Protein AF-A0A8J7V596-F1 (afdb_monomer_lite)

Radius of gyration: 21.68 Å; chains: 1; bounding box: 80×37×57 Å

Structure (mmCIF, N/CA/C/O backbone):
data_AF-A0A8J7V596-F1
#
_entry.id   AF-A0A8J7V596-F1
#
loop_
_atom_site.group_PDB
_atom_site.id
_atom_site.type_symbol
_atom_site.label_atom_id
_atom_site.label_alt_id
_atom_site.label_comp_id
_atom_site.label_asym_id
_atom_site.label_entity_id
_atom_site.label_seq_id
_atom_site.pdbx_PDB_ins_code
_atom_site.Cartn_x
_atom_site.Cartn_y
_atom_site.Cartn_z
_atom_site.occupancy
_atom_site.B_iso_or_equiv
_atom_site.auth_seq_id
_atom_site.auth_comp_id
_atom_site.auth_asym_id
_atom_site.auth_atom_id
_atom_site.pdbx_PDB_model_num
ATOM 1 N N . MET A 1 1 ? 29.803 -7.026 -12.430 1.00 36.81 1 MET A N 1
ATOM 2 C CA . MET A 1 1 ? 29.270 -6.009 -11.504 1.00 36.81 1 MET A CA 1
ATOM 3 C C . MET A 1 1 ? 27.986 -6.593 -10.962 1.00 36.81 1 MET A C 1
ATOM 5 O O . MET A 1 1 ? 27.068 -6.781 -11.743 1.00 36.81 1 MET A O 1
ATOM 9 N N . ALA A 1 2 ? 27.986 -7.051 -9.712 1.00 36.16 2 ALA A N 1
ATOM 10 C CA . ALA A 1 2 ? 26.775 -7.562 -9.085 1.00 36.16 2 ALA A CA 1
ATOM 11 C C . ALA A 1 2 ? 25.987 -6.345 -8.602 1.00 36.16 2 ALA A C 1
ATOM 13 O O . ALA A 1 2 ? 26.254 -5.835 -7.517 1.00 36.16 2 ALA A O 1
ATOM 14 N N . ASP A 1 3 ? 25.090 -5.830 -9.441 1.00 43.56 3 ASP A N 1
ATOM 15 C CA . ASP A 1 3 ? 23.967 -5.064 -8.918 1.00 43.56 3 ASP A CA 1
ATOM 16 C C . ASP A 1 3 ? 23.168 -6.062 -8.084 1.00 43.56 3 ASP A C 1
ATOM 18 O O . ASP A 1 3 ? 22.477 -6.933 -8.611 1.00 43.56 3 ASP A O 1
ATOM 22 N N . THR A 1 4 ? 23.351 -6.023 -6.768 1.00 46.94 4 THR A N 1
ATOM 23 C CA . THR A 1 4 ? 22.420 -6.644 -5.832 1.00 46.94 4 THR A CA 1
ATOM 24 C C . THR A 1 4 ? 21.102 -5.900 -5.983 1.00 46.94 4 THR A C 1
ATOM 26 O O . THR A 1 4 ? 20.830 -4.944 -5.258 1.00 46.94 4 THR A O 1
ATOM 29 N N . HIS A 1 5 ? 20.304 -6.309 -6.967 1.00 55.44 5 HIS A N 1
ATOM 30 C CA . HIS A 1 5 ? 18.887 -6.010 -7.020 1.00 55.44 5 HIS A CA 1
ATOM 31 C C . HIS A 1 5 ? 18.257 -6.725 -5.829 1.00 55.44 5 HIS A C 1
ATOM 33 O O . HIS A 1 5 ? 17.815 -7.858 -5.920 1.00 55.44 5 HIS A O 1
ATOM 39 N N . THR A 1 6 ? 18.332 -6.095 -4.659 1.00 80.38 6 THR A N 1
ATOM 40 C CA . THR A 1 6 ? 17.608 -6.562 -3.484 1.00 80.38 6 THR A CA 1
ATOM 41 C C . THR A 1 6 ? 16.129 -6.530 -3.844 1.00 80.38 6 THR A C 1
ATOM 43 O O . THR A 1 6 ? 15.660 -5.499 -4.342 1.00 80.38 6 THR A O 1
ATOM 46 N N . ASP A 1 7 ? 15.421 -7.621 -3.595 1.00 91.06 7 ASP A N 1
ATOM 47 C CA . ASP A 1 7 ? 13.976 -7.687 -3.780 1.00 91.06 7 ASP A CA 1
ATOM 48 C C . ASP A 1 7 ? 13.271 -6.645 -2.902 1.00 91.06 7 ASP A C 1
ATOM 50 O O . ASP A 1 7 ? 13.844 -6.085 -1.953 1.00 91.06 7 ASP A O 1
ATOM 54 N N . LEU A 1 8 ? 12.038 -6.308 -3.268 1.00 92.69 8 LEU A N 1
ATOM 55 C CA . LEU A 1 8 ? 11.187 -5.452 -2.457 1.00 92.69 8 LEU A CA 1
ATOM 56 C C . LEU A 1 8 ? 10.098 -6.304 -1.808 1.00 92.69 8 LEU A C 1
ATOM 58 O O . LEU A 1 8 ? 9.264 -6.875 -2.499 1.00 92.69 8 LEU A O 1
ATOM 62 N N . HIS A 1 9 ? 10.123 -6.353 -0.482 1.00 95.06 9 HIS A N 1
ATOM 63 C CA . HIS A 1 9 ? 9.136 -7.034 0.342 1.00 95.06 9 HIS A CA 1
ATOM 64 C C . HIS A 1 9 ? 8.151 -6.003 0.880 1.00 95.06 9 HIS A C 1
ATOM 66 O O . HIS A 1 9 ? 8.570 -4.968 1.404 1.00 95.06 9 HIS A O 1
ATOM 72 N N . LEU A 1 10 ? 6.862 -6.274 0.722 1.00 96.12 10 LEU A N 1
ATOM 73 C CA . LEU A 1 10 ? 5.772 -5.477 1.276 1.00 96.12 10 LEU A CA 1
ATOM 74 C C . LEU A 1 10 ? 4.743 -6.431 1.861 1.00 96.12 10 LEU A C 1
ATOM 76 O O . LEU A 1 10 ? 4.405 -7.407 1.197 1.00 96.12 10 LEU A O 1
ATOM 80 N N . ASP A 1 11 ? 4.181 -6.132 3.030 1.00 96.94 11 ASP A N 1
ATOM 81 C CA . ASP A 1 11 ? 2.982 -6.851 3.470 1.00 96.94 11 ASP A CA 1
ATOM 82 C C . ASP A 1 11 ? 1.888 -6.712 2.401 1.00 96.94 11 ASP A C 1
ATOM 84 O O . ASP A 1 11 ? 1.786 -5.677 1.727 1.00 96.94 11 ASP A O 1
ATOM 88 N N . VAL A 1 12 ? 1.027 -7.720 2.272 1.00 97.56 12 VAL A N 1
ATOM 89 C CA . VAL A 1 12 ? -0.078 -7.711 1.302 1.00 97.56 12 VAL A CA 1
ATOM 90 C C . VAL A 1 12 ? -0.920 -6.443 1.432 1.00 97.56 12 VAL A C 1
ATOM 92 O O . VAL A 1 12 ? -1.183 -5.786 0.424 1.00 97.56 12 VAL A O 1
ATOM 95 N N . TRP A 1 13 ? -1.281 -6.025 2.650 1.00 97.56 13 TRP A N 1
ATOM 96 C CA . TRP A 1 13 ? -2.061 -4.798 2.839 1.00 97.56 13 TRP A CA 1
ATOM 97 C C . TRP A 1 13 ? -1.321 -3.532 2.363 1.00 97.56 13 TRP A C 1
ATOM 99 O O . TRP A 1 13 ? -1.949 -2.623 1.813 1.00 97.56 13 TRP A O 1
ATOM 109 N N . GLN A 1 14 ? 0.008 -3.472 2.514 1.00 97.94 14 GLN A N 1
ATOM 110 C CA . GLN A 1 14 ? 0.828 -2.353 2.033 1.00 97.94 14 GLN A CA 1
ATOM 111 C C . GLN A 1 14 ? 0.884 -2.339 0.502 1.00 97.94 14 GLN A C 1
ATOM 113 O O . GLN A 1 14 ? 0.756 -1.277 -0.111 1.00 97.94 14 GLN A O 1
ATOM 118 N N . PHE A 1 15 ? 1.035 -3.514 -0.118 1.00 98.12 15 PHE A N 1
ATOM 119 C CA . PHE A 1 15 ? 1.019 -3.665 -1.572 1.00 98.12 15 PHE A CA 1
ATOM 120 C C . PHE A 1 15 ? -0.345 -3.292 -2.170 1.00 98.12 15 PHE A C 1
ATOM 122 O O . PHE A 1 15 ? -0.398 -2.546 -3.145 1.00 98.12 15 PHE A O 1
ATOM 129 N N . VAL A 1 16 ? -1.451 -3.697 -1.539 1.00 97.50 16 VAL A N 1
ATOM 130 C CA . VAL A 1 16 ? -2.812 -3.287 -1.932 1.00 97.50 16 VAL A CA 1
ATOM 131 C C . VAL A 1 16 ? -2.954 -1.762 -1.883 1.00 97.50 16 VAL A C 1
ATOM 133 O O . VAL A 1 16 ? -3.379 -1.144 -2.860 1.00 97.50 16 VAL A O 1
ATOM 136 N N . ARG A 1 17 ? -2.558 -1.120 -0.770 1.00 97.69 17 ARG A N 1
ATOM 137 C CA . ARG A 1 17 ? -2.588 0.351 -0.637 1.00 97.69 17 ARG A CA 1
ATOM 138 C C . ARG A 1 17 ? -1.769 1.040 -1.729 1.00 97.69 17 ARG A C 1
ATOM 140 O O . ARG A 1 17 ? -2.206 2.059 -2.263 1.00 97.69 17 ARG A O 1
ATOM 147 N N . LEU A 1 18 ? -0.601 0.491 -2.059 1.00 98.06 18 LEU A N 1
ATOM 148 C CA . LEU A 1 18 ? 0.260 0.984 -3.128 1.00 98.06 18 LEU A CA 1
ATOM 149 C C . LEU A 1 18 ? -0.419 0.880 -4.499 1.00 98.06 18 LEU A C 1
ATOM 151 O O . LEU A 1 18 ? -0.498 1.891 -5.194 1.00 98.06 18 LEU A O 1
ATOM 155 N N . MET A 1 19 ? -0.913 -0.301 -4.879 1.00 97.56 19 MET A N 1
ATOM 156 C CA . MET A 1 19 ? -1.495 -0.529 -6.206 1.00 97.56 19 MET A CA 1
ATOM 157 C C . MET A 1 19 ? -2.739 0.328 -6.430 1.00 97.56 19 MET A C 1
ATOM 159 O O . MET A 1 19 ? -2.808 1.035 -7.435 1.00 97.56 19 MET A O 1
ATOM 163 N N . VAL A 1 20 ? -3.642 0.399 -5.447 1.00 97.00 20 VAL A N 1
ATOM 164 C CA . VAL A 1 20 ? -4.815 1.289 -5.509 1.00 97.00 20 VAL A CA 1
ATOM 165 C C . VAL A 1 20 ? -4.382 2.752 -5.654 1.00 97.00 20 VAL A C 1
ATOM 167 O O . VAL A 1 20 ? -4.923 3.495 -6.473 1.00 97.00 20 VAL A O 1
ATOM 170 N N . GLN A 1 21 ? -3.361 3.194 -4.911 1.00 97.38 21 GLN A N 1
ATOM 171 C CA . GLN A 1 21 ? -2.876 4.567 -5.044 1.00 97.38 21 GLN A CA 1
ATOM 172 C C . GLN A 1 21 ? -2.263 4.844 -6.424 1.00 97.38 21 GLN A C 1
ATOM 174 O O . GLN A 1 21 ? -2.441 5.947 -6.957 1.00 97.38 21 GLN A O 1
ATOM 179 N N . MET A 1 22 ? -1.545 3.875 -6.992 1.00 96.12 22 MET A N 1
ATOM 180 C CA . MET A 1 22 ? -0.971 3.961 -8.332 1.00 96.12 22 MET A CA 1
ATOM 181 C C . MET A 1 22 ? -2.069 4.077 -9.387 1.00 96.12 22 MET A C 1
ATOM 183 O O . MET A 1 22 ? -1.988 4.981 -10.220 1.00 96.12 22 MET A O 1
ATOM 187 N N . GLU A 1 23 ? -3.113 3.247 -9.308 1.00 94.88 23 GLU A N 1
ATOM 188 C CA . GLU A 1 23 ? -4.296 3.336 -10.171 1.00 94.88 23 GLU A CA 1
ATOM 189 C C . GLU A 1 23 ? -4.901 4.738 -10.113 1.00 94.88 23 GLU A C 1
ATOM 191 O O . GLU A 1 23 ? -5.004 5.396 -11.145 1.00 94.88 23 GLU A O 1
ATOM 196 N N . GLU A 1 24 ? -5.186 5.267 -8.919 1.00 94.50 24 GLU A N 1
ATOM 197 C CA . GLU A 1 24 ? -5.746 6.614 -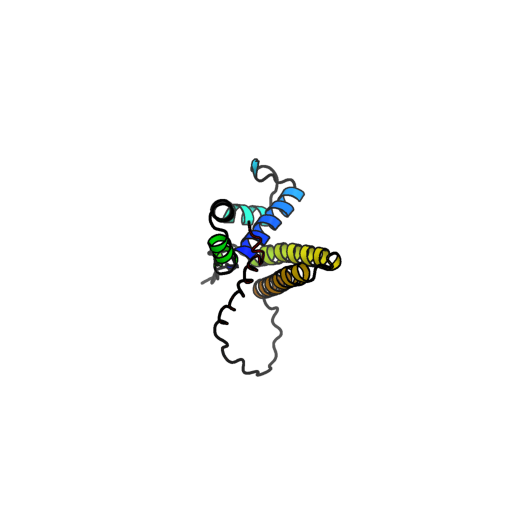8.784 1.00 94.50 24 GLU A CA 1
ATOM 198 C C . GLU A 1 24 ? -4.835 7.709 -9.369 1.00 94.50 24 GLU A C 1
ATOM 200 O O . GLU A 1 24 ? -5.301 8.680 -9.973 1.00 94.50 24 GLU A O 1
ATOM 205 N N . THR A 1 25 ? -3.520 7.616 -9.138 1.00 94.56 25 THR A N 1
ATOM 206 C CA . THR A 1 25 ? -2.550 8.583 -9.670 1.00 94.56 25 THR A CA 1
ATOM 207 C C . THR A 1 25 ? -2.535 8.534 -11.196 1.00 94.56 25 THR A C 1
ATOM 209 O O . THR A 1 25 ? -2.526 9.587 -11.839 1.00 94.56 25 THR A O 1
ATOM 212 N N . LEU A 1 26 ? -2.557 7.336 -11.776 1.00 93.31 26 LEU A N 1
ATOM 213 C CA . LEU A 1 26 ? -2.575 7.139 -13.219 1.00 93.31 26 LEU A CA 1
ATOM 214 C C . LEU A 1 26 ? -3.915 7.580 -13.827 1.00 93.31 26 LEU A C 1
ATOM 216 O O . LEU A 1 26 ? -3.913 8.269 -14.849 1.00 93.31 26 LEU A O 1
ATOM 220 N N . GLU A 1 27 ? -5.043 7.283 -13.182 1.00 91.69 27 GLU A N 1
ATOM 221 C CA . GLU A 1 27 ? -6.376 7.741 -13.591 1.00 91.69 27 GLU A CA 1
ATOM 222 C C . GLU A 1 27 ? -6.462 9.267 -13.645 1.00 91.69 27 GLU A C 1
ATOM 224 O O . GLU A 1 27 ? -6.912 9.838 -14.642 1.00 91.69 27 GLU A O 1
ATOM 229 N N . ARG A 1 28 ? -5.929 9.958 -12.628 1.00 90.75 28 ARG A N 1
ATOM 230 C CA . ARG A 1 28 ? -5.813 11.428 -12.628 1.00 90.75 28 ARG A CA 1
ATOM 231 C C . ARG A 1 28 ? -4.925 11.959 -13.757 1.00 90.75 28 ARG A C 1
ATOM 233 O O . ARG A 1 28 ? -5.129 13.084 -14.208 1.00 90.75 28 ARG A O 1
ATOM 240 N N . ALA A 1 29 ? -3.965 11.165 -14.228 1.00 89.06 29 ALA A N 1
ATOM 241 C CA . ALA A 1 29 ? -3.112 11.479 -15.374 1.00 89.06 29 ALA A CA 1
ATOM 242 C C . ALA A 1 29 ? -3.732 11.079 -16.731 1.00 89.06 29 ALA A C 1
ATOM 244 O O . ALA A 1 29 ? -3.078 11.207 -17.769 1.00 89.06 29 ALA A O 1
ATOM 245 N N . GLY A 1 30 ? -4.985 10.612 -16.746 1.00 86.25 30 GLY A N 1
ATOM 246 C CA . GLY A 1 30 ? -5.715 10.243 -17.957 1.00 86.25 30 GLY A CA 1
ATOM 247 C C . GLY A 1 30 ? -5.437 8.826 -18.464 1.00 86.25 30 GLY A C 1
ATOM 248 O O . GLY A 1 30 ? -5.794 8.520 -19.601 1.00 86.25 30 GLY A O 1
ATOM 249 N N . PHE A 1 31 ? -4.802 7.966 -17.663 1.00 85.19 31 PHE A N 1
ATOM 250 C CA . PHE A 1 31 ? -4.791 6.524 -17.915 1.00 85.19 31 PHE A CA 1
ATOM 251 C C . PHE A 1 31 ? -6.145 5.915 -17.552 1.00 85.19 31 PHE A C 1
ATOM 253 O O . PHE A 1 31 ? -6.802 6.346 -16.612 1.00 85.19 31 PHE A O 1
ATOM 260 N N . SER A 1 32 ? -6.558 4.884 -18.279 1.00 79.31 32 SER A N 1
ATOM 261 C CA . SER A 1 32 ? -7.698 4.060 -17.900 1.00 79.31 32 SER A CA 1
ATOM 262 C C . SER A 1 32 ? -7.265 2.594 -17.827 1.00 79.31 32 SER A C 1
ATOM 264 O O . SER A 1 32 ? -7.018 2.008 -18.889 1.00 79.31 32 SER A O 1
ATOM 266 N N . PRO A 1 33 ? -7.255 1.982 -16.623 1.00 69.62 33 PRO A N 1
ATOM 267 C CA . PRO A 1 33 ? -6.909 0.570 -16.441 1.00 69.62 33 PRO A CA 1
ATOM 268 C C . PRO A 1 33 ? -7.726 -0.344 -17.358 1.00 69.62 33 PRO A C 1
ATOM 270 O O . PRO A 1 33 ? -7.184 -1.153 -18.101 1.00 69.62 33 PRO A O 1
ATOM 273 N N . ARG A 1 34 ? -9.043 -0.106 -17.447 1.00 70.81 34 ARG A N 1
ATOM 274 C CA . ARG A 1 34 ? -9.954 -0.913 -18.280 1.00 70.81 34 ARG A CA 1
ATOM 275 C C . ARG A 1 34 ? -9.682 -0.868 -19.781 1.00 70.81 34 ARG A C 1
ATOM 277 O O . ARG A 1 34 ? -10.132 -1.761 -20.491 1.00 70.81 34 ARG A O 1
ATOM 284 N N . SER A 1 35 ? -9.071 0.200 -20.291 1.00 73.44 35 SER A N 1
ATOM 285 C CA . SER A 1 35 ? -8.862 0.361 -21.737 1.00 73.44 35 SER A CA 1
ATOM 286 C C . SER A 1 35 ? -7.404 0.232 -22.161 1.00 73.44 35 SER A C 1
ATOM 288 O O . SER A 1 35 ? -7.138 0.224 -23.363 1.00 73.44 35 SER A O 1
ATOM 290 N N . GLY A 1 36 ? -6.467 0.180 -21.207 1.00 69.56 36 GLY A N 1
ATOM 291 C CA . GLY A 1 36 ? -5.028 0.192 -21.470 1.00 69.56 36 GLY A CA 1
ATOM 292 C C . GLY A 1 36 ? -4.535 1.462 -22.181 1.00 69.56 36 GLY A C 1
ATOM 293 O O . GLY A 1 36 ? -3.401 1.501 -22.652 1.00 69.56 36 GLY A O 1
ATOM 294 N N . LYS A 1 37 ? -5.383 2.493 -22.320 1.00 66.62 37 LYS A N 1
ATOM 295 C CA . LYS A 1 37 ? -5.094 3.717 -23.079 1.00 66.62 37 LYS A CA 1
ATOM 296 C C . LYS A 1 37 ? -4.835 4.896 -22.151 1.00 66.62 37 LYS A C 1
ATOM 298 O O . LYS A 1 37 ? -5.479 5.044 -21.114 1.00 66.62 37 LYS A O 1
ATOM 303 N N . GLY A 1 38 ? -3.940 5.774 -22.598 1.00 67.50 38 GLY A N 1
ATOM 304 C CA . GLY A 1 38 ? -3.511 6.952 -21.845 1.00 67.50 38 GLY A CA 1
ATOM 305 C C . GLY A 1 38 ? -2.409 6.629 -20.837 1.00 67.50 38 GLY A C 1
ATOM 306 O O . GLY A 1 38 ? -2.133 5.469 -20.559 1.00 67.50 38 GLY A O 1
ATOM 307 N N . GLY A 1 39 ? -1.759 7.667 -20.313 1.00 64.69 39 GLY A N 1
ATOM 308 C CA . GLY A 1 39 ? -0.651 7.530 -19.367 1.00 64.69 39 GLY A CA 1
ATOM 309 C C . GLY A 1 39 ? 0.653 7.025 -19.998 1.00 64.69 39 GLY A C 1
ATOM 310 O O . GLY A 1 39 ? 0.707 6.006 -20.677 1.00 64.69 39 GLY A O 1
ATOM 311 N N . GLY A 1 40 ? 1.740 7.747 -19.747 1.00 72.19 40 GLY A N 1
ATOM 312 C CA . GLY A 1 40 ? 3.100 7.321 -20.058 1.00 72.19 40 GLY A CA 1
ATOM 313 C C . GLY A 1 40 ? 4.030 7.760 -18.935 1.00 72.19 40 GLY A C 1
ATOM 314 O O . GLY A 1 40 ? 3.742 8.730 -18.235 1.00 72.19 40 GLY A O 1
ATOM 315 N N . GLY A 1 41 ? 5.132 7.042 -18.743 1.00 88.50 41 GLY A N 1
ATOM 316 C CA . GLY A 1 41 ? 6.147 7.387 -17.749 1.00 88.50 41 GLY A CA 1
ATOM 317 C C . GLY A 1 41 ? 6.504 6.236 -16.819 1.00 88.50 41 GLY A C 1
ATOM 318 O O . GLY A 1 41 ? 5.972 5.132 -16.920 1.00 88.50 41 GLY A O 1
ATOM 319 N N . ALA A 1 42 ? 7.432 6.512 -15.906 1.00 91.94 42 ALA A N 1
ATOM 320 C CA . ALA A 1 42 ? 8.038 5.489 -15.061 1.00 91.94 42 ALA A CA 1
ATOM 321 C C . ALA A 1 42 ? 7.029 4.805 -14.125 1.00 91.94 42 ALA A C 1
ATOM 323 O O . ALA A 1 42 ? 7.114 3.599 -13.930 1.00 91.94 42 ALA A O 1
ATOM 324 N N . LEU A 1 43 ? 6.042 5.545 -13.601 1.00 92.88 43 LEU A N 1
ATOM 325 C CA . LEU A 1 43 ? 5.014 4.969 -12.731 1.00 92.88 43 LEU A CA 1
ATOM 326 C C . LEU A 1 43 ? 4.102 3.989 -13.478 1.00 92.88 43 LEU A C 1
ATOM 328 O O . LEU A 1 43 ? 3.781 2.932 -12.953 1.00 92.88 43 LEU A O 1
ATOM 332 N N . LYS A 1 44 ? 3.727 4.324 -14.718 1.00 92.75 44 LYS A N 1
ATOM 333 C CA . LYS A 1 44 ? 2.919 3.453 -15.577 1.00 92.75 44 LYS A CA 1
ATOM 334 C C . LYS A 1 44 ? 3.671 2.165 -15.908 1.00 92.75 44 LYS A C 1
ATOM 336 O O . LYS A 1 44 ? 3.117 1.092 -15.755 1.00 92.75 44 LYS A O 1
ATOM 341 N N . ALA A 1 45 ? 4.942 2.279 -16.290 1.00 92.75 45 ALA A N 1
ATOM 342 C CA . ALA A 1 45 ? 5.780 1.112 -16.554 1.00 92.75 45 ALA A CA 1
ATOM 343 C C . ALA A 1 45 ? 5.964 0.227 -15.308 1.00 92.75 45 ALA A C 1
ATOM 345 O O . ALA A 1 45 ? 6.029 -0.990 -15.430 1.00 92.75 45 ALA A O 1
ATOM 346 N N . LEU A 1 46 ? 6.037 0.833 -14.117 1.00 94.50 46 LEU A N 1
ATOM 347 C CA . LEU A 1 46 ? 6.103 0.096 -12.856 1.00 94.50 46 LEU A CA 1
ATOM 348 C C . LEU A 1 46 ? 4.779 -0.608 -12.530 1.00 94.50 46 LEU A C 1
ATOM 350 O O . LEU A 1 46 ? 4.806 -1.751 -12.097 1.00 94.50 46 LEU A O 1
ATOM 354 N N . TYR A 1 47 ? 3.642 0.054 -12.768 1.00 94.25 47 TYR A N 1
ATOM 355 C CA . TYR A 1 47 ? 2.315 -0.553 -12.631 1.00 94.25 47 TYR A CA 1
ATOM 356 C C . TYR A 1 47 ? 2.166 -1.759 -13.562 1.00 94.25 47 TYR A C 1
ATOM 358 O O . TYR A 1 47 ? 1.832 -2.839 -13.097 1.00 94.25 47 TYR A O 1
ATOM 366 N N . ASP A 1 48 ? 2.494 -1.594 -14.846 1.00 92.94 48 ASP A N 1
ATOM 367 C CA . ASP A 1 48 ? 2.377 -2.654 -15.857 1.00 92.94 48 ASP A CA 1
ATOM 368 C C . ASP A 1 48 ? 3.236 -3.876 -15.511 1.00 92.94 48 ASP A C 1
ATOM 370 O O . ASP A 1 48 ? 2.858 -5.006 -15.792 1.00 92.94 48 ASP A O 1
ATOM 374 N N . LEU A 1 49 ? 4.390 -3.662 -14.871 1.00 94.38 49 LEU A N 1
ATOM 375 C CA . LEU A 1 49 ? 5.257 -4.747 -14.413 1.00 94.38 49 LEU A CA 1
ATOM 376 C C . LEU A 1 49 ? 4.612 -5.592 -13.303 1.00 94.38 49 LEU A C 1
ATOM 378 O O . LEU A 1 49 ? 4.931 -6.771 -13.175 1.00 94.38 49 LEU A O 1
ATOM 382 N N . TRP A 1 50 ? 3.753 -4.994 -12.481 1.00 95.69 50 TRP A N 1
ATOM 383 C CA . TRP A 1 50 ? 3.128 -5.641 -11.325 1.00 95.69 50 TRP A CA 1
ATOM 384 C C . TRP A 1 50 ? 1.637 -5.922 -11.525 1.00 95.69 50 TRP A C 1
ATOM 386 O O . TRP A 1 50 ? 1.001 -6.448 -10.616 1.00 95.69 50 TRP A O 1
ATOM 396 N N . GLU A 1 51 ? 1.082 -5.590 -12.693 1.00 94.06 51 GLU A N 1
ATOM 397 C CA . GLU A 1 51 ? -0.346 -5.707 -12.994 1.00 94.06 51 GLU A CA 1
ATOM 398 C C . GLU A 1 51 ? -0.829 -7.152 -12.874 1.00 94.06 51 GLU A C 1
ATOM 400 O O . GLU A 1 51 ? -1.811 -7.394 -12.180 1.00 94.06 51 GLU A O 1
ATOM 405 N N . ASP A 1 52 ? -0.114 -8.112 -13.466 1.00 94.06 52 ASP A N 1
ATOM 406 C CA . ASP A 1 52 ? -0.497 -9.529 -13.404 1.00 94.06 52 ASP A CA 1
ATOM 407 C C . ASP A 1 52 ? -0.569 -10.024 -11.948 1.00 94.06 52 ASP A C 1
ATOM 409 O O . ASP A 1 52 ? -1.555 -10.628 -11.528 1.00 94.06 52 ASP A O 1
ATOM 413 N N . LEU A 1 53 ? 0.443 -9.682 -11.142 1.00 95.44 53 LEU A N 1
ATOM 414 C CA . LEU A 1 53 ? 0.494 -10.017 -9.717 1.00 95.44 53 LEU A CA 1
ATOM 415 C C . LEU A 1 53 ? -0.642 -9.351 -8.929 1.00 95.44 53 LEU A C 1
ATOM 417 O O . LEU A 1 53 ? -1.229 -9.963 -8.038 1.00 95.44 53 LEU A O 1
ATOM 421 N N . TRP A 1 54 ? -0.943 -8.093 -9.247 1.00 95.94 54 TRP A N 1
ATOM 422 C CA . TRP A 1 54 ? -2.013 -7.333 -8.614 1.00 95.94 54 TRP A CA 1
ATOM 423 C C . TRP A 1 54 ? -3.392 -7.907 -8.929 1.00 95.94 54 TRP A C 1
ATOM 425 O O . TRP A 1 54 ? -4.179 -8.113 -8.010 1.00 95.94 54 TRP A O 1
ATOM 435 N N . VAL A 1 55 ? -3.667 -8.218 -10.195 1.00 94.75 55 VAL A N 1
ATOM 436 C CA . VAL A 1 55 ? -4.949 -8.780 -10.635 1.00 94.75 55 VAL A CA 1
ATOM 437 C C . VAL A 1 55 ? -5.214 -10.132 -9.973 1.00 94.75 55 VAL A C 1
ATOM 439 O O . VAL A 1 55 ? -6.325 -10.368 -9.493 1.00 94.75 55 VAL A O 1
ATOM 442 N N . ASP A 1 56 ? -4.203 -11.000 -9.901 1.00 95.56 56 ASP A N 1
ATOM 443 C CA . ASP A 1 56 ? -4.334 -12.308 -9.255 1.00 95.56 56 ASP A CA 1
ATOM 444 C C . ASP A 1 56 ? -4.599 -12.172 -7.747 1.00 95.56 56 ASP A C 1
ATOM 446 O O . ASP A 1 56 ? -5.494 -12.829 -7.201 1.00 95.56 56 ASP A O 1
ATOM 450 N N . LEU A 1 57 ? -3.864 -11.282 -7.073 1.00 96.69 57 LEU A N 1
ATOM 451 C CA . LEU A 1 57 ? -4.033 -11.027 -5.645 1.00 96.69 57 LEU A CA 1
ATOM 452 C C . LEU A 1 57 ? -5.388 -10.375 -5.327 1.00 96.69 57 LEU A C 1
ATOM 454 O O . LEU A 1 57 ? -6.053 -10.801 -4.384 1.00 96.69 57 LEU A O 1
ATOM 458 N N . ASP A 1 58 ? -5.830 -9.384 -6.106 1.00 96.12 58 ASP A N 1
ATOM 459 C CA . ASP A 1 58 ? -7.139 -8.739 -5.931 1.00 96.12 58 ASP A CA 1
ATOM 460 C C . ASP A 1 58 ? -8.278 -9.750 -6.115 1.00 96.12 58 ASP A C 1
ATOM 462 O O . ASP A 1 58 ? -9.182 -9.839 -5.281 1.00 96.12 58 ASP A O 1
ATOM 466 N N . ALA A 1 59 ? -8.197 -10.606 -7.140 1.00 95.88 59 ALA A N 1
ATOM 467 C CA . ALA A 1 59 ? -9.174 -11.671 -7.346 1.00 95.88 59 ALA A CA 1
ATOM 468 C C . ALA A 1 59 ? -9.242 -12.632 -6.145 1.00 95.88 59 ALA A C 1
ATOM 470 O O . ALA A 1 59 ? -10.338 -13.011 -5.713 1.00 95.88 59 ALA A O 1
ATOM 471 N N . GLN A 1 60 ? -8.088 -12.993 -5.575 1.00 96.12 60 GLN A N 1
ATOM 472 C CA . GLN A 1 60 ? -8.013 -13.824 -4.375 1.00 96.12 60 GLN A CA 1
ATOM 473 C C . GLN A 1 60 ? -8.624 -13.121 -3.154 1.00 96.12 60 GLN A C 1
ATOM 475 O O . GLN A 1 60 ? -9.430 -13.723 -2.442 1.00 96.12 60 GLN A O 1
ATOM 480 N N . LEU A 1 61 ? -8.291 -11.849 -2.928 1.00 95.88 61 LEU A N 1
ATOM 481 C CA . LEU A 1 61 ? -8.828 -11.043 -1.829 1.00 95.88 61 LEU A CA 1
ATOM 482 C C . LEU A 1 61 ? -10.350 -10.883 -1.934 1.00 95.88 61 LEU A C 1
ATOM 484 O O . LEU A 1 61 ? -11.055 -11.009 -0.931 1.00 95.88 61 LEU A O 1
ATOM 488 N N . VAL A 1 62 ? -10.882 -10.677 -3.141 1.00 95.44 62 VAL A N 1
ATOM 489 C CA . VAL A 1 62 ? -12.327 -10.591 -3.392 1.00 95.44 62 VAL A CA 1
ATOM 490 C C . VAL A 1 62 ? -13.033 -11.915 -3.097 1.00 95.44 62 VAL A C 1
ATOM 492 O O . VAL A 1 62 ? -14.131 -11.905 -2.531 1.00 95.44 62 VAL A O 1
ATOM 495 N N . ASP A 1 63 ? -12.447 -13.054 -3.478 1.00 96.38 63 ASP A N 1
ATOM 496 C CA . ASP A 1 63 ? -13.042 -14.365 -3.196 1.00 96.38 63 ASP A CA 1
ATOM 497 C C . ASP A 1 63 ? -13.020 -14.679 -1.693 1.00 96.38 63 ASP A C 1
ATOM 499 O O . ASP A 1 63 ? -14.058 -15.034 -1.121 1.00 96.38 63 ASP A O 1
ATOM 503 N N . LEU A 1 64 ? -11.876 -14.462 -1.033 1.00 95.88 64 LEU A N 1
ATOM 504 C CA . LEU A 1 64 ? -11.717 -14.667 0.408 1.00 95.88 64 LEU A CA 1
ATOM 505 C C . LEU A 1 64 ? -12.636 -13.746 1.210 1.00 95.88 64 LEU A C 1
ATOM 507 O O . LEU A 1 64 ? -13.380 -14.227 2.058 1.00 95.88 64 LEU A O 1
ATOM 511 N N . GLY A 1 65 ? -12.708 -12.456 0.880 1.00 94.00 65 GLY A N 1
ATOM 512 C CA . GLY A 1 65 ? -13.583 -11.509 1.578 1.00 94.00 65 GLY A CA 1
ATOM 513 C C . GLY A 1 65 ? -15.069 -11.897 1.543 1.00 94.00 65 GLY A C 1
ATOM 514 O O . GLY A 1 65 ? -15.837 -11.501 2.419 1.00 94.00 65 GLY A O 1
ATOM 515 N N . ARG A 1 66 ? -15.494 -12.704 0.560 1.00 95.00 66 ARG A N 1
ATOM 516 C CA . ARG A 1 66 ? -16.870 -13.224 0.459 1.00 95.00 66 ARG A CA 1
ATOM 517 C C . ARG A 1 66 ? -17.082 -14.542 1.193 1.00 95.00 66 ARG A C 1
ATOM 519 O O . ARG A 1 66 ? -18.212 -14.829 1.589 1.00 95.00 66 ARG A O 1
ATOM 526 N N . ARG A 1 67 ? -16.048 -15.376 1.282 1.00 96.06 67 ARG A N 1
ATOM 527 C CA . ARG A 1 67 ? -16.170 -16.789 1.673 1.00 96.06 67 ARG A CA 1
ATOM 528 C C . ARG A 1 67 ? -15.540 -17.102 3.021 1.00 96.06 67 ARG A C 1
ATOM 530 O O . ARG A 1 67 ? -16.075 -17.945 3.734 1.00 96.06 67 ARG A O 1
ATOM 537 N N . ASP A 1 68 ? -14.444 -16.434 3.353 1.00 96.94 68 ASP A N 1
ATOM 538 C CA . ASP A 1 68 ? -13.625 -16.699 4.529 1.00 96.94 68 ASP A CA 1
ATOM 539 C C . ASP A 1 68 ? -12.947 -15.405 5.032 1.00 96.94 68 ASP A C 1
ATOM 541 O O . ASP A 1 68 ? -11.828 -15.074 4.627 1.00 96.94 68 ASP A O 1
ATOM 545 N N . PRO A 1 69 ? -13.633 -14.637 5.903 1.00 93.25 69 PRO A N 1
ATOM 546 C CA . PRO A 1 69 ? -13.094 -13.399 6.462 1.00 93.25 69 PRO A CA 1
ATOM 547 C C . PRO A 1 69 ? -11.838 -13.592 7.321 1.00 93.25 69 PRO A C 1
ATOM 549 O O . PRO A 1 69 ? -11.040 -12.663 7.420 1.00 93.25 69 PRO A O 1
ATOM 552 N N . ASP A 1 70 ? -11.663 -14.767 7.933 1.00 95.94 70 ASP A N 1
ATOM 553 C CA . ASP A 1 70 ? -10.489 -15.057 8.761 1.00 95.94 70 ASP A CA 1
ATOM 554 C C . ASP A 1 70 ? -9.268 -15.262 7.850 1.00 95.94 70 ASP A C 1
ATOM 556 O O . ASP A 1 70 ? -8.259 -14.580 8.010 1.00 95.94 70 ASP A O 1
ATOM 560 N N . ALA A 1 71 ? -9.393 -16.090 6.806 1.00 95.94 71 ALA A N 1
ATOM 561 C CA . ALA A 1 71 ? -8.324 -16.267 5.819 1.00 95.94 71 ALA A CA 1
ATOM 562 C C . ALA A 1 71 ? -8.008 -14.977 5.038 1.00 95.94 71 ALA A C 1
ATOM 564 O O . ALA A 1 71 ? -6.862 -14.752 4.648 1.00 95.94 71 ALA A O 1
ATOM 565 N N . PHE A 1 72 ? -9.007 -14.116 4.810 1.00 95.62 72 PHE A N 1
ATOM 566 C CA . PHE A 1 72 ? -8.788 -12.776 4.261 1.00 95.62 72 PHE A CA 1
ATOM 567 C C . PHE A 1 72 ? -7.899 -11.926 5.180 1.00 95.62 72 PHE A C 1
ATOM 569 O O . PHE A 1 72 ? -6.959 -11.290 4.703 1.00 95.62 72 PHE A O 1
ATOM 576 N N . ALA A 1 73 ? -8.183 -11.914 6.486 1.00 93.88 73 ALA A N 1
ATOM 577 C CA . ALA A 1 73 ? -7.399 -11.157 7.457 1.00 93.88 73 ALA A CA 1
ATOM 578 C C . ALA A 1 73 ? -5.962 -11.688 7.559 1.00 93.88 73 ALA A C 1
ATOM 580 O O . ALA A 1 73 ? -5.027 -10.890 7.522 1.00 93.88 73 ALA A O 1
ATOM 581 N N . ASP A 1 74 ? -5.788 -13.012 7.601 1.00 95.38 74 ASP A N 1
ATOM 582 C CA . ASP A 1 74 ? -4.469 -13.653 7.621 1.00 95.38 74 ASP A CA 1
ATOM 583 C C . ASP A 1 74 ? -3.661 -13.292 6.362 1.00 95.38 74 ASP A C 1
ATOM 585 O O . ASP A 1 74 ? -2.496 -12.910 6.454 1.00 95.38 74 ASP A O 1
ATOM 589 N N . LEU A 1 75 ? -4.285 -13.336 5.176 1.00 95.00 75 LEU A N 1
ATOM 590 C CA . LEU A 1 75 ? -3.625 -12.935 3.930 1.00 95.00 75 LEU A CA 1
ATOM 591 C C . LEU A 1 75 ? -3.207 -11.462 3.961 1.00 95.00 75 LEU A C 1
ATOM 593 O O . LEU A 1 75 ? -2.105 -11.142 3.533 1.00 95.00 75 LEU A O 1
ATOM 597 N N . MET A 1 76 ? -4.064 -10.571 4.459 1.00 93.12 76 MET A N 1
ATOM 598 C CA . MET A 1 76 ? -3.767 -9.139 4.515 1.00 93.12 76 MET A CA 1
ATOM 599 C C . MET A 1 76 ? -2.652 -8.801 5.507 1.00 93.12 76 MET A C 1
ATOM 601 O O . MET A 1 76 ? -1.867 -7.901 5.220 1.00 93.12 76 MET A O 1
ATOM 605 N N . MET A 1 77 ? -2.594 -9.483 6.654 1.00 89.25 77 MET A N 1
ATOM 606 C CA . MET A 1 77 ? -1.767 -9.070 7.794 1.00 89.25 77 MET A CA 1
ATOM 607 C C . MET A 1 77 ? -0.474 -9.870 7.965 1.00 89.25 77 MET A C 1
ATOM 609 O O . MET A 1 77 ? 0.495 -9.312 8.472 1.00 89.25 77 MET A O 1
ATOM 613 N N . ASP A 1 78 ? -0.450 -11.142 7.559 1.00 92.12 78 ASP A N 1
ATOM 614 C CA . ASP A 1 78 ? 0.651 -12.058 7.889 1.00 92.12 78 ASP A CA 1
ATOM 615 C C . ASP A 1 78 ? 1.486 -12.480 6.673 1.00 92.12 78 ASP A C 1
ATOM 617 O O . ASP A 1 78 ? 2.487 -13.183 6.828 1.00 92.12 78 ASP A O 1
ATOM 621 N N . GLN A 1 79 ? 1.090 -12.070 5.465 1.00 95.38 79 GLN A N 1
ATOM 622 C CA . GLN A 1 79 ? 1.759 -12.454 4.226 1.00 95.38 79 GLN A CA 1
ATOM 623 C C . GLN A 1 79 ? 2.416 -11.258 3.543 1.00 95.38 79 GLN A C 1
ATOM 625 O O . GLN A 1 79 ? 1.900 -10.139 3.556 1.00 95.38 79 GLN A O 1
ATOM 630 N N . GLU A 1 80 ? 3.541 -11.530 2.886 1.00 96.25 80 GLU A N 1
ATOM 631 C CA . GLU A 1 80 ? 4.294 -10.558 2.101 1.00 96.25 80 GLU A CA 1
ATOM 632 C C . GLU A 1 80 ? 4.172 -10.842 0.602 1.00 96.25 80 GLU A C 1
ATOM 634 O O . GLU A 1 80 ? 4.180 -11.988 0.147 1.00 96.25 80 GLU A O 1
ATOM 639 N N . VAL A 1 81 ? 4.138 -9.767 -0.174 1.00 96.25 81 VAL A N 1
ATOM 640 C CA . VAL A 1 81 ? 4.366 -9.763 -1.612 1.00 96.25 81 VAL A CA 1
ATOM 641 C C . VAL A 1 81 ? 5.845 -9.478 -1.859 1.00 96.25 81 VAL A C 1
ATOM 643 O O . VAL A 1 81 ? 6.378 -8.458 -1.414 1.00 96.25 81 VAL A O 1
ATOM 646 N N . VAL A 1 82 ? 6.503 -10.375 -2.596 1.00 95.38 82 VAL A N 1
ATOM 647 C CA . VAL A 1 82 ? 7.902 -10.221 -3.010 1.00 95.38 82 VAL A CA 1
ATOM 648 C C . VAL A 1 82 ? 7.942 -9.724 -4.449 1.00 95.38 82 VAL A C 1
ATOM 650 O O . VAL A 1 82 ? 7.551 -10.420 -5.383 1.00 95.38 82 VAL A O 1
ATOM 653 N N . LEU A 1 83 ? 8.420 -8.498 -4.627 1.00 93.75 83 LEU A N 1
ATOM 654 C CA . LEU A 1 83 ? 8.603 -7.858 -5.922 1.00 93.75 83 LEU A CA 1
ATOM 655 C C . LEU A 1 83 ? 10.056 -8.064 -6.341 1.00 93.75 83 LEU A C 1
ATOM 657 O O . LEU A 1 83 ? 10.954 -7.330 -5.914 1.00 93.75 83 LEU A O 1
ATOM 661 N N . GLU A 1 84 ? 10.273 -9.106 -7.137 1.00 90.81 84 GLU A N 1
ATOM 662 C CA . GLU A 1 84 ? 11.604 -9.549 -7.535 1.00 90.81 84 GLU A CA 1
ATOM 663 C C . GLU A 1 84 ? 12.267 -8.572 -8.509 1.00 90.81 84 GLU A C 1
ATOM 665 O O . GLU A 1 84 ? 11.652 -8.096 -9.465 1.00 90.81 84 GLU A O 1
ATOM 670 N N . ASN A 1 85 ? 13.556 -8.305 -8.285 1.00 88.00 85 ASN A N 1
ATOM 671 C CA . ASN A 1 85 ? 14.404 -7.512 -9.184 1.00 88.00 85 ASN A CA 1
ATOM 672 C C . ASN A 1 85 ? 13.768 -6.198 -9.701 1.00 88.00 85 ASN A C 1
ATOM 674 O O . ASN A 1 85 ? 13.752 -5.949 -10.914 1.00 88.00 85 ASN A O 1
ATOM 678 N N . PRO A 1 86 ? 13.262 -5.313 -8.820 1.00 90.69 86 PRO A N 1
ATOM 679 C CA . PRO A 1 86 ? 12.571 -4.113 -9.265 1.00 90.69 86 PRO A CA 1
ATOM 680 C C . PRO A 1 86 ? 13.537 -3.177 -10.020 1.00 90.69 86 PRO A C 1
ATOM 682 O O . PRO A 1 86 ? 14.730 -3.103 -9.681 1.00 90.69 86 PRO A O 1
ATOM 685 N N . PRO A 1 87 ? 13.054 -2.433 -11.038 1.00 91.00 87 PRO A N 1
ATOM 686 C CA . PRO A 1 87 ? 13.910 -1.574 -11.845 1.00 91.00 87 PRO A CA 1
ATOM 687 C C . PRO A 1 87 ? 14.534 -0.451 -11.010 1.00 91.00 87 PRO A C 1
ATOM 689 O O . PRO A 1 87 ? 14.005 -0.026 -9.976 1.00 91.00 87 PRO A O 1
ATOM 692 N N . ALA A 1 88 ? 15.667 0.077 -11.478 1.00 88.44 88 ALA A N 1
ATOM 693 C CA . ALA A 1 88 ? 16.325 1.200 -10.821 1.00 88.44 88 ALA A CA 1
ATOM 694 C C . ALA A 1 88 ? 15.352 2.386 -10.667 1.00 88.44 88 ALA A C 1
ATOM 696 O O . ALA A 1 88 ? 14.698 2.804 -11.619 1.00 88.44 88 ALA A O 1
ATOM 697 N N . GLY A 1 89 ? 15.247 2.923 -9.449 1.00 88.69 89 GLY A N 1
ATOM 698 C CA . GLY A 1 89 ? 14.310 4.003 -9.122 1.00 88.69 89 GLY A CA 1
ATOM 699 C C . GLY A 1 89 ? 12.914 3.550 -8.675 1.00 88.69 89 GLY A C 1
ATOM 700 O O . GLY A 1 89 ? 12.200 4.373 -8.105 1.00 88.69 89 GLY A O 1
ATOM 701 N N . ALA A 1 90 ? 12.552 2.266 -8.812 1.00 93.00 90 ALA A N 1
ATOM 702 C CA . ALA A 1 90 ? 11.264 1.737 -8.346 1.00 93.00 90 ALA A CA 1
ATOM 703 C C . ALA A 1 90 ? 11.018 2.041 -6.865 1.00 93.00 90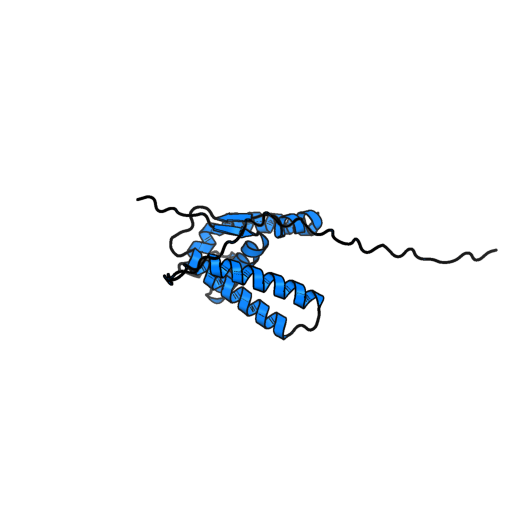 ALA A C 1
ATOM 705 O O . ALA A 1 90 ? 9.976 2.579 -6.517 1.00 93.00 90 ALA A O 1
ATOM 706 N N . ARG A 1 91 ? 12.015 1.809 -5.999 1.00 94.31 91 ARG A N 1
ATOM 707 C CA . ARG A 1 91 ? 11.923 2.134 -4.564 1.00 94.31 91 ARG A CA 1
ATOM 708 C C . ARG A 1 91 ? 11.549 3.594 -4.297 1.00 94.31 91 ARG A C 1
ATOM 710 O O . ARG A 1 91 ? 10.784 3.868 -3.381 1.00 94.31 91 ARG A O 1
ATOM 717 N N . GLY A 1 92 ? 12.081 4.522 -5.095 1.00 94.69 92 GLY A N 1
ATOM 718 C CA . GLY A 1 92 ? 11.756 5.944 -4.990 1.00 94.69 92 GLY A CA 1
ATOM 719 C C . GLY A 1 92 ? 10.308 6.225 -5.384 1.00 94.69 92 GLY A C 1
ATOM 720 O O . GLY A 1 92 ? 9.601 6.893 -4.640 1.00 94.69 92 GLY A O 1
ATOM 721 N N . LEU A 1 93 ? 9.854 5.644 -6.499 1.00 95.50 93 LEU A N 1
ATOM 722 C CA . LEU A 1 93 ? 8.466 5.762 -6.955 1.00 95.50 93 LEU A CA 1
ATOM 723 C C . LEU A 1 93 ? 7.479 5.168 -5.943 1.00 95.50 93 LEU A C 1
ATOM 725 O O . LEU A 1 93 ? 6.506 5.826 -5.594 1.00 95.50 93 LEU A O 1
ATOM 729 N N . VAL A 1 94 ? 7.764 3.975 -5.414 1.00 96.69 94 VAL A N 1
ATOM 730 C CA . VAL A 1 94 ? 6.956 3.348 -4.357 1.00 96.69 94 VAL A CA 1
ATOM 731 C C . VAL A 1 94 ? 6.899 4.245 -3.126 1.00 96.69 94 VAL A C 1
ATOM 733 O O . VAL A 1 94 ? 5.820 4.521 -2.613 1.00 96.69 94 VAL A O 1
ATOM 736 N N . ALA A 1 95 ? 8.046 4.757 -2.670 1.00 97.19 95 ALA A N 1
ATOM 737 C CA . ALA A 1 95 ? 8.094 5.656 -1.523 1.00 97.19 95 ALA A CA 1
ATOM 738 C C . ALA A 1 95 ? 7.276 6.939 -1.747 1.00 97.19 95 ALA A C 1
ATOM 740 O O . ALA A 1 95 ? 6.669 7.450 -0.803 1.00 97.19 95 ALA A O 1
ATOM 741 N N . ASP A 1 96 ? 7.265 7.479 -2.965 1.00 97.50 96 ASP A N 1
ATOM 742 C CA . ASP A 1 96 ? 6.495 8.674 -3.307 1.00 97.50 96 ASP A CA 1
ATOM 743 C C . ASP A 1 96 ? 4.985 8.387 -3.368 1.00 97.50 96 ASP A C 1
ATOM 745 O O . ASP A 1 96 ? 4.208 9.175 -2.827 1.00 97.50 96 ASP A O 1
ATOM 749 N N . GLU A 1 97 ? 4.549 7.256 -3.932 1.00 98.12 97 GLU A N 1
ATOM 750 C CA . GLU A 1 97 ? 3.128 6.875 -3.920 1.00 98.12 97 GLU A CA 1
ATOM 751 C C . GLU A 1 97 ? 2.633 6.544 -2.507 1.00 98.12 97 GLU A C 1
ATOM 753 O O . GLU A 1 97 ? 1.606 7.075 -2.084 1.00 98.12 97 GLU A O 1
ATOM 758 N N . LEU A 1 98 ? 3.391 5.777 -1.717 1.00 98.31 98 LEU A N 1
ATOM 759 C CA . LEU A 1 98 ? 3.048 5.514 -0.315 1.00 98.31 98 LEU A CA 1
ATOM 760 C C . LEU A 1 98 ? 2.990 6.805 0.517 1.00 98.31 98 LEU A C 1
ATOM 762 O O . LEU A 1 98 ? 2.160 6.924 1.418 1.00 98.31 98 LEU A O 1
ATOM 766 N N . SER A 1 99 ? 3.813 7.812 0.200 1.00 98.44 99 SER A N 1
ATOM 767 C CA . SER A 1 99 ? 3.733 9.119 0.872 1.00 98.44 99 SER A CA 1
ATOM 768 C C . SER A 1 99 ? 2.378 9.799 0.637 1.00 98.44 99 SER A C 1
ATOM 770 O O . SER A 1 99 ? 1.834 10.407 1.559 1.00 98.44 99 SER A O 1
ATOM 772 N N . LYS A 1 100 ? 1.785 9.652 -0.557 1.00 98.31 100 LYS A N 1
ATOM 773 C CA . LYS A 1 100 ? 0.437 10.173 -0.846 1.00 98.31 100 LYS A CA 1
ATOM 774 C C . LYS A 1 100 ? -0.634 9.448 -0.033 1.00 98.31 100 LYS A C 1
ATOM 776 O O . LYS A 1 100 ? -1.535 10.115 0.481 1.00 98.31 100 LYS A O 1
ATOM 781 N N . VAL A 1 101 ? -0.498 8.129 0.141 1.00 98.31 101 VAL A N 1
ATOM 782 C CA . VAL A 1 101 ? -1.384 7.332 1.010 1.00 98.31 101 VAL A CA 1
ATO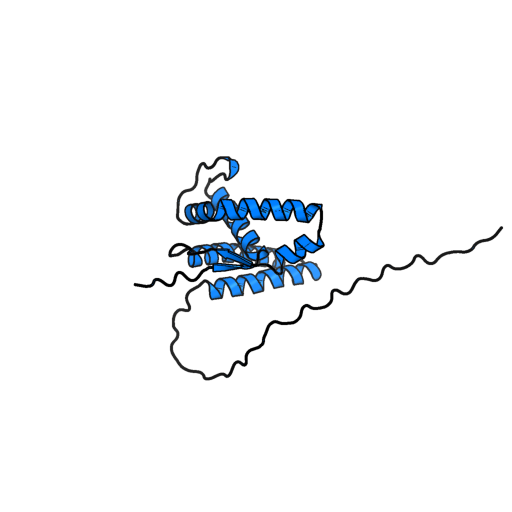M 783 C C . VAL A 1 101 ? -1.300 7.834 2.448 1.00 98.31 101 VAL A C 1
ATOM 785 O O . VAL A 1 101 ? -2.322 8.157 3.047 1.00 98.31 101 VAL A O 1
ATOM 788 N N . VAL A 1 102 ? -0.089 7.994 2.985 1.00 98.44 102 VAL A N 1
ATOM 789 C CA . VAL A 1 102 ? 0.133 8.536 4.336 1.00 98.44 102 VAL A CA 1
ATOM 790 C C . VAL A 1 102 ? -0.506 9.916 4.497 1.00 98.44 102 VAL A C 1
ATOM 792 O O . VAL A 1 102 ? -1.133 10.194 5.521 1.00 98.44 102 VAL A O 1
ATOM 795 N N . ASP A 1 103 ? -0.393 10.790 3.499 1.00 98.31 103 ASP A N 1
ATOM 796 C CA . ASP A 1 103 ? -1.025 12.108 3.544 1.00 98.31 103 ASP A CA 1
ATOM 797 C C . ASP A 1 103 ? -2.558 12.028 3.490 1.00 98.31 103 ASP A C 1
ATOM 799 O O . ASP A 1 103 ? -3.235 12.831 4.137 1.00 98.31 103 ASP A O 1
ATOM 803 N N . ALA A 1 104 ? -3.127 11.058 2.769 1.00 97.38 104 ALA A N 1
ATOM 804 C CA . ALA A 1 104 ? -4.563 10.787 2.793 1.00 97.38 104 ALA A CA 1
ATOM 805 C C . ALA A 1 104 ? -5.026 10.267 4.163 1.00 97.38 104 ALA A C 1
ATOM 807 O O . ALA A 1 104 ? -5.999 10.794 4.704 1.00 97.38 104 ALA A O 1
ATOM 808 N N . LEU A 1 105 ? -4.292 9.327 4.766 1.00 97.31 105 LEU A N 1
ATOM 809 C CA . LEU A 1 105 ? -4.567 8.805 6.109 1.00 97.31 105 LEU A CA 1
ATOM 810 C C . LEU A 1 105 ? -4.509 9.914 7.167 1.00 97.31 105 LEU A C 1
ATOM 812 O O . LEU A 1 105 ? -5.402 10.020 8.003 1.00 97.31 105 LEU A O 1
ATOM 816 N N . LYS A 1 106 ? -3.515 10.810 7.102 1.00 97.62 106 LYS A N 1
ATOM 817 C CA . LYS A 1 106 ? -3.433 11.984 7.993 1.00 97.62 106 LYS A CA 1
ATOM 818 C C . LYS A 1 106 ? -4.647 12.901 7.864 1.00 97.62 106 LYS A C 1
ATOM 820 O O . LYS A 1 106 ? -5.136 13.398 8.876 1.00 97.62 106 LYS A O 1
ATOM 825 N N . ARG A 1 107 ? -5.133 13.135 6.639 1.00 97.50 107 ARG A N 1
ATOM 826 C CA . ARG A 1 107 ? -6.359 13.918 6.417 1.00 97.50 107 ARG A CA 1
ATOM 827 C C . ARG A 1 107 ? -7.577 13.218 7.019 1.00 97.50 107 ARG A C 1
ATOM 829 O O . ARG A 1 107 ? -8.367 13.881 7.675 1.00 97.50 107 ARG A O 1
ATOM 836 N N . GLN A 1 108 ? -7.711 11.903 6.851 1.00 96.12 108 GLN A N 1
ATOM 837 C CA . GLN A 1 108 ? -8.810 11.136 7.451 1.00 96.12 108 GLN A CA 1
ATOM 838 C C . GLN A 1 108 ? -8.764 11.171 8.985 1.00 96.12 108 GLN A C 1
ATOM 840 O O . GLN A 1 108 ? -9.776 11.455 9.619 1.00 96.12 108 GLN A O 1
ATOM 845 N N . LEU A 1 109 ? -7.581 10.983 9.575 1.00 96.19 109 LEU A N 1
ATOM 846 C CA . LEU A 1 109 ? -7.355 11.078 11.020 1.00 96.19 109 LEU A CA 1
ATOM 847 C C . LEU A 1 109 ? -7.748 12.440 11.600 1.00 96.19 109 LEU A C 1
ATOM 849 O O . LEU A 1 109 ? -8.283 12.504 12.699 1.00 96.19 109 LEU A O 1
ATOM 853 N N . ALA A 1 110 ? -7.510 13.531 10.869 1.00 96.25 110 ALA A N 1
ATOM 854 C CA . ALA A 1 110 ? -7.889 14.873 11.311 1.00 96.25 110 ALA A CA 1
ATOM 855 C C . ALA A 1 110 ? -9.414 15.098 11.362 1.00 96.25 110 ALA A C 1
ATOM 857 O O . ALA A 1 110 ? -9.862 16.091 11.934 1.00 96.25 110 ALA A O 1
ATOM 858 N N . HIS A 1 111 ? -10.200 14.211 10.747 1.00 94.44 111 HIS A N 1
ATOM 859 C CA . HIS A 1 111 ? -11.649 14.343 10.604 1.00 94.44 111 HIS A CA 1
ATOM 860 C C . HIS A 1 111 ? -12.445 13.213 11.265 1.00 94.44 111 HIS A C 1
ATOM 862 O O . HIS A 1 111 ? -13.672 13.233 11.187 1.00 94.44 111 HIS A O 1
ATOM 868 N N . THR A 1 112 ? -11.785 12.244 11.905 1.00 94.12 112 THR A N 1
ATOM 869 C CA . THR A 1 112 ? -12.463 11.166 12.633 1.00 94.12 112 THR A CA 1
ATOM 870 C C . THR A 1 112 ? -12.327 11.345 14.140 1.00 94.12 112 THR A C 1
ATOM 872 O O . THR A 1 112 ? -11.258 11.665 14.656 1.00 94.12 112 THR A O 1
ATOM 875 N N . GLU A 1 113 ? -13.438 11.145 14.844 1.00 94.19 113 GLU A N 1
ATOM 876 C CA . GLU A 1 113 ? -13.511 11.167 16.308 1.00 94.19 113 GLU A CA 1
ATOM 877 C C . GLU A 1 113 ? -13.724 9.758 16.888 1.00 94.19 113 GLU A C 1
ATOM 879 O O . GLU A 1 113 ? -13.724 9.597 18.108 1.00 94.19 113 GLU A O 1
ATOM 884 N N . ASP A 1 114 ? -13.903 8.738 16.036 1.00 96.94 114 ASP A N 1
ATOM 885 C CA . ASP A 1 114 ? -14.091 7.350 16.464 1.00 96.94 114 ASP A CA 1
ATOM 886 C C . ASP A 1 114 ? -12.754 6.755 16.941 1.00 96.94 114 ASP A C 1
ATOM 888 O O . ASP A 1 114 ? -11.848 6.572 16.124 1.00 96.94 114 ASP A O 1
ATOM 892 N N . PRO A 1 115 ? -12.606 6.412 18.236 1.00 95.75 115 PRO A N 1
ATOM 893 C CA . PRO A 1 115 ? -11.350 5.901 18.773 1.00 95.75 115 PRO A CA 1
ATOM 894 C C . PRO A 1 115 ? -10.848 4.630 18.083 1.00 95.75 115 PRO A C 1
ATOM 896 O O . PRO A 1 115 ? -9.637 4.471 17.952 1.00 95.75 115 PRO A O 1
ATOM 899 N N . ALA A 1 116 ? -11.752 3.747 17.638 1.00 95.56 116 ALA A N 1
ATOM 900 C CA . ALA A 1 116 ? -11.361 2.524 16.939 1.00 95.56 116 ALA A CA 1
ATOM 901 C C . ALA A 1 116 ? -10.749 2.861 15.574 1.00 95.56 116 ALA A C 1
ATOM 903 O O . ALA A 1 116 ? -9.642 2.440 15.255 1.00 95.56 116 ALA A O 1
ATOM 904 N N . GLN A 1 117 ? -11.417 3.733 14.817 1.00 94.56 117 GLN A N 1
ATOM 905 C CA . GLN A 1 117 ? -10.912 4.193 13.529 1.00 94.56 117 GLN A CA 1
ATOM 906 C C . GLN A 1 117 ? -9.606 4.995 13.661 1.00 94.56 117 GLN A C 1
ATOM 908 O O . GLN A 1 117 ? -8.732 4.900 12.801 1.00 94.56 117 GLN A O 1
ATOM 913 N N . VAL A 1 118 ? -9.446 5.780 14.732 1.00 97.00 118 VAL A N 1
ATOM 914 C CA . VAL A 1 118 ? -8.190 6.489 15.023 1.00 97.00 118 VAL A CA 1
ATOM 915 C C . VAL A 1 118 ? -7.039 5.510 15.246 1.00 97.00 118 VAL A C 1
ATOM 917 O O . VAL A 1 118 ? -5.935 5.767 14.757 1.00 97.00 118 VAL A O 1
ATOM 920 N N . GLU A 1 119 ? -7.270 4.424 15.986 1.00 96.31 119 GLU A N 1
ATOM 921 C CA . GLU A 1 119 ? -6.267 3.386 16.242 1.00 96.31 119 GLU A CA 1
ATOM 922 C C . GLU A 1 119 ? -5.838 2.714 14.932 1.00 96.31 119 GLU A C 1
ATOM 924 O O . GLU A 1 119 ? -4.648 2.736 14.607 1.00 96.31 119 GLU A O 1
ATOM 929 N N . ASP A 1 120 ? -6.803 2.242 14.139 1.00 94.12 120 ASP A N 1
ATOM 930 C CA . ASP A 1 120 ? -6.555 1.546 12.871 1.00 94.12 120 ASP A CA 1
ATOM 931 C C . ASP A 1 120 ? -5.795 2.432 11.869 1.00 94.12 120 ASP A C 1
ATOM 933 O O . ASP A 1 120 ? -4.732 2.065 11.364 1.00 94.12 120 ASP A O 1
ATOM 937 N N . LEU A 1 121 ? -6.275 3.659 11.634 1.00 96.50 121 LEU A N 1
ATOM 938 C CA . LEU A 1 121 ? -5.634 4.586 10.695 1.00 96.50 121 LEU A CA 1
ATOM 939 C C . LEU A 1 121 ? -4.252 5.051 11.177 1.00 96.50 121 LEU A C 1
ATOM 941 O O . LEU A 1 121 ? -3.381 5.356 10.359 1.00 96.50 121 LEU A O 1
ATOM 945 N N . SER A 1 122 ? -4.039 5.148 12.494 1.00 96.69 122 SER A N 1
ATOM 946 C CA . SER A 1 122 ? -2.727 5.498 13.048 1.00 96.69 122 SER A CA 1
ATOM 947 C C . SER A 1 122 ? -1.723 4.371 12.856 1.00 96.69 122 SER A C 1
ATOM 949 O O . SER A 1 122 ? -0.583 4.657 12.495 1.00 96.69 122 SER A O 1
ATOM 951 N N . PHE A 1 123 ? -2.151 3.122 13.054 1.00 96.31 123 PHE A N 1
ATOM 952 C CA . PHE A 1 123 ? -1.330 1.948 12.785 1.00 96.31 123 PHE A CA 1
ATOM 953 C C . PHE A 1 123 ? -0.897 1.910 11.316 1.00 96.31 123 PHE A C 1
ATOM 955 O O . PHE A 1 123 ? 0.302 1.921 11.042 1.00 96.31 123 PHE A O 1
ATOM 962 N N . GLU A 1 124 ? -1.847 1.982 10.376 1.00 96.94 124 GLU A N 1
ATOM 963 C CA . GLU A 1 124 ? -1.532 1.970 8.941 1.00 96.94 124 GLU A CA 1
ATOM 964 C C . GLU A 1 124 ? -0.567 3.099 8.558 1.00 96.94 124 GLU A C 1
ATOM 966 O O . GLU A 1 124 ? 0.411 2.892 7.839 1.00 96.94 124 GLU A O 1
ATOM 971 N N . ARG A 1 125 ? -0.814 4.314 9.064 1.00 97.94 125 ARG A N 1
ATOM 972 C CA . ARG A 1 125 ? 0.055 5.469 8.819 1.00 97.94 125 ARG A CA 1
ATOM 973 C C . ARG A 1 125 ? 1.483 5.197 9.287 1.00 97.94 125 ARG A C 1
ATOM 975 O O . ARG A 1 125 ? 2.420 5.537 8.566 1.00 97.94 125 ARG A O 1
ATOM 982 N N . ASP A 1 126 ? 1.651 4.681 10.500 1.00 98.06 126 ASP A N 1
ATOM 983 C CA . ASP A 1 126 ? 2.966 4.527 11.119 1.00 98.06 126 ASP A CA 1
ATOM 984 C C . ASP A 1 126 ? 3.782 3.419 10.448 1.00 98.06 126 ASP A C 1
ATOM 986 O O . ASP A 1 126 ? 4.961 3.638 10.158 1.00 98.06 126 ASP A O 1
ATOM 990 N N . GLU A 1 127 ? 3.150 2.295 10.105 1.00 97.56 127 GLU A N 1
ATOM 991 C CA . GLU A 1 127 ? 3.792 1.215 9.349 1.00 97.56 127 GLU A CA 1
ATOM 992 C C . GLU A 1 127 ? 4.208 1.689 7.947 1.00 97.56 127 GLU A C 1
ATOM 994 O O . GLU A 1 127 ? 5.369 1.545 7.565 1.00 97.56 127 GLU A O 1
ATOM 999 N N . LEU A 1 128 ? 3.327 2.384 7.210 1.00 97.88 128 LEU A N 1
ATOM 1000 C CA . LEU A 1 128 ? 3.681 2.925 5.890 1.00 97.88 128 LEU A CA 1
ATOM 1001 C C . LEU A 1 128 ? 4.812 3.959 5.960 1.00 97.88 128 LEU A C 1
ATOM 1003 O O . LEU A 1 128 ? 5.663 4.010 5.069 1.00 97.88 128 LEU A O 1
ATOM 1007 N N . VAL A 1 129 ? 4.858 4.787 7.010 1.00 98.06 129 VAL A N 1
ATOM 1008 C CA . VAL A 1 129 ? 5.974 5.721 7.234 1.00 98.06 129 VAL A CA 1
ATOM 1009 C C . VAL A 1 129 ? 7.290 4.971 7.417 1.00 98.06 129 VAL A C 1
ATOM 1011 O O . VAL A 1 129 ? 8.318 5.425 6.903 1.00 98.06 129 VAL A O 1
ATOM 1014 N N . GLU A 1 130 ? 7.282 3.847 8.126 1.00 96.69 130 GLU A N 1
ATOM 1015 C CA . GLU A 1 130 ? 8.478 3.036 8.320 1.00 96.69 130 GLU A CA 1
ATOM 1016 C C . GLU A 1 130 ? 8.912 2.350 7.017 1.00 96.69 130 GLU A C 1
ATOM 1018 O O . GLU A 1 130 ? 10.079 2.466 6.634 1.00 96.69 130 GLU A O 1
ATOM 1023 N N . THR A 1 131 ? 7.977 1.783 6.252 1.00 96.12 131 THR A N 1
ATOM 1024 C CA . THR A 1 131 ? 8.248 1.242 4.910 1.00 96.12 131 THR A CA 1
ATOM 1025 C C . THR A 1 131 ? 8.872 2.301 3.992 1.00 96.12 131 THR A C 1
ATOM 1027 O O . THR A 1 131 ? 9.906 2.067 3.362 1.00 96.12 131 THR A O 1
ATOM 1030 N N . ILE A 1 132 ? 8.332 3.526 3.964 1.00 96.38 132 ILE A N 1
ATOM 1031 C CA . ILE A 1 132 ? 8.893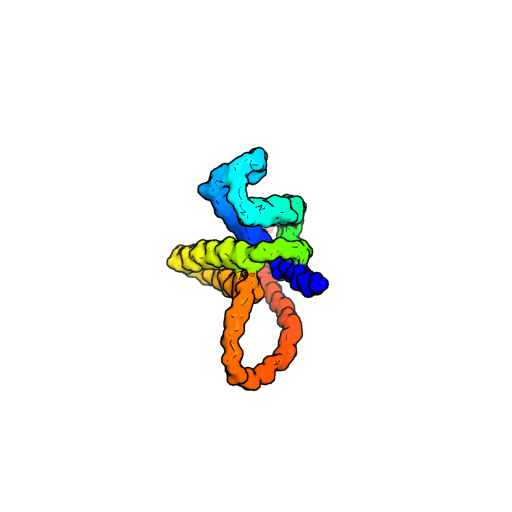 4.642 3.178 1.00 96.38 132 ILE A CA 1
ATOM 1032 C C . ILE A 1 132 ? 10.336 4.963 3.593 1.00 96.38 132 ILE A C 1
ATOM 1034 O O . ILE A 1 132 ? 11.172 5.274 2.737 1.00 96.38 132 ILE A O 1
ATOM 1038 N N . ARG A 1 133 ? 10.652 4.918 4.893 1.00 94.94 133 ARG A N 1
ATOM 1039 C CA . ARG A 1 133 ? 12.016 5.169 5.385 1.00 94.94 133 ARG A CA 1
ATOM 1040 C C . ARG A 1 133 ? 12.991 4.102 4.915 1.00 94.94 133 ARG A C 1
ATOM 1042 O O . ARG A 1 133 ? 14.096 4.462 4.526 1.00 94.94 133 ARG A O 1
ATOM 1049 N N . GLN A 1 134 ? 12.580 2.838 4.918 1.00 92.19 134 GLN A N 1
ATOM 1050 C CA . GLN A 1 134 ? 13.402 1.720 4.449 1.00 92.19 134 GLN A CA 1
ATOM 1051 C C . GLN A 1 134 ? 13.632 1.770 2.931 1.00 92.19 134 GLN A C 1
ATOM 1053 O O . GLN A 1 134 ? 14.713 1.439 2.446 1.00 92.19 134 GLN A O 1
ATOM 1058 N N . LEU A 1 135 ? 12.634 2.238 2.175 1.00 91.69 135 LEU A N 1
ATOM 1059 C CA . LEU A 1 135 ? 12.712 2.401 0.722 1.00 91.69 135 LEU A CA 1
ATOM 1060 C C . LEU A 1 135 ? 13.640 3.536 0.283 1.00 91.69 135 LEU A C 1
ATOM 1062 O O . LEU A 1 135 ? 14.273 3.457 -0.776 1.00 91.69 135 LEU A O 1
ATOM 1066 N N . ARG A 1 136 ? 13.706 4.620 1.062 1.00 89.62 136 ARG A N 1
ATOM 1067 C CA . ARG A 1 136 ? 14.556 5.768 0.741 1.00 89.62 136 ARG A CA 1
ATOM 1068 C C . ARG A 1 136 ? 15.998 5.461 1.156 1.00 89.62 136 ARG A C 1
ATOM 1070 O O . ARG A 1 136 ? 16.241 5.109 2.306 1.00 89.62 136 ARG A O 1
ATOM 1077 N N . PRO A 1 137 ? 16.990 5.650 0.268 1.00 70.88 137 PRO A N 1
ATOM 1078 C CA . PRO A 1 137 ? 18.379 5.452 0.650 1.00 70.88 137 PRO A CA 1
ATOM 1079 C C . PRO A 1 137 ? 18.724 6.395 1.807 1.00 70.88 137 PRO A C 1
ATOM 1081 O O . PRO A 1 137 ? 18.525 7.611 1.707 1.00 70.88 137 PRO A O 1
ATOM 1084 N N . HIS A 1 138 ? 19.259 5.846 2.901 1.00 57.47 138 HIS A N 1
ATOM 1085 C CA . HIS A 1 138 ? 19.843 6.652 3.966 1.00 57.47 138 HIS A CA 1
ATOM 1086 C C . HIS A 1 138 ? 20.926 7.546 3.351 1.00 57.47 138 HIS A C 1
ATOM 1088 O O . HIS A 1 138 ? 22.010 7.080 3.000 1.00 57.47 138 HIS A O 1
ATOM 1094 N N . LYS A 1 139 ? 20.655 8.851 3.211 1.00 50.25 139 LYS A N 1
ATOM 1095 C CA . LYS A 1 139 ? 21.715 9.828 2.943 1.00 50.25 139 LYS A CA 1
ATOM 1096 C C . LYS A 1 139 ? 22.709 9.723 4.096 1.00 50.25 139 LYS A C 1
ATOM 1098 O O . LYS A 1 139 ? 22.376 10.067 5.226 1.00 50.25 139 LYS A O 1
ATOM 1103 N N . GLY A 1 140 ? 23.900 9.203 3.806 1.00 40.94 140 GLY A N 1
ATOM 1104 C CA . GLY A 1 140 ? 24.945 8.941 4.786 1.00 40.94 140 GLY A CA 1
ATOM 1105 C C . GLY A 1 140 ? 25.264 10.166 5.641 1.00 40.94 140 GLY A C 1
ATOM 1106 O O . GLY A 1 140 ? 25.914 11.103 5.185 1.00 40.94 140 GLY A O 1
ATOM 1107 N N . GLY A 1 141 ? 24.838 10.123 6.901 1.00 34.28 141 GLY A N 1
ATOM 1108 C CA . GLY A 1 141 ? 25.380 10.927 7.986 1.00 34.28 141 GLY A CA 1
ATOM 1109 C C . GLY A 1 141 ? 26.411 10.092 8.732 1.00 34.28 141 GLY A C 1
ATOM 1110 O O . GLY A 1 141 ? 26.090 9.422 9.708 1.00 34.28 141 GLY A O 1
ATOM 1111 N N . GLY A 1 142 ? 27.655 10.096 8.257 1.00 40.50 142 GLY A N 1
ATOM 1112 C CA . GLY A 1 142 ? 28.761 9.540 9.024 1.00 40.50 142 GLY A CA 1
ATOM 1113 C C . GLY A 1 142 ? 29.002 10.375 10.282 1.00 40.50 142 GLY A C 1
ATOM 1114 O O . GLY A 1 142 ? 29.391 11.536 10.164 1.00 40.50 142 GLY A O 1
ATOM 1115 N N . LYS A 1 143 ? 28.787 9.778 11.461 1.00 37.81 143 LYS A N 1
ATOM 1116 C CA . LYS A 1 143 ? 29.683 9.795 12.638 1.00 37.81 143 LYS A CA 1
ATOM 1117 C C . LYS A 1 143 ? 29.011 9.111 13.839 1.00 37.81 143 LYS A C 1
ATOM 1119 O O . LYS A 1 143 ? 28.020 9.598 14.359 1.00 37.81 143 LYS A O 1
ATOM 1124 N N . ASN A 1 144 ? 29.617 7.995 14.250 1.00 42.81 144 ASN A N 1
ATOM 1125 C CA . ASN A 1 144 ? 29.643 7.369 15.577 1.00 42.81 144 ASN A CA 1
ATOM 1126 C C . ASN A 1 144 ? 28.535 7.712 16.589 1.00 42.81 144 ASN A C 1
ATOM 1128 O O . ASN A 1 144 ? 28.569 8.768 17.214 1.00 42.81 144 ASN A O 1
ATOM 1132 N N . ALA A 1 145 ? 27.740 6.702 16.938 1.00 36.28 145 ALA A N 1
ATOM 1133 C CA . ALA A 1 145 ? 27.401 6.432 18.331 1.00 36.28 145 ALA A CA 1
ATOM 1134 C C . ALA A 1 145 ? 27.169 4.927 18.498 1.00 36.28 145 ALA A C 1
ATOM 1136 O O . ALA A 1 145 ? 26.291 4.346 17.865 1.00 36.28 145 ALA A O 1
ATOM 1137 N N . GLY A 1 146 ? 28.001 4.292 19.325 1.00 41.53 146 GLY A N 1
ATOM 1138 C CA . GLY A 1 146 ? 27.759 2.936 19.794 1.00 41.53 146 GLY A CA 1
ATOM 1139 C C . GLY A 1 146 ? 26.440 2.878 20.561 1.00 41.53 146 GLY A C 1
ATOM 1140 O O . GLY A 1 146 ? 26.163 3.726 21.406 1.00 41.53 146 GLY A O 1
ATOM 1141 N N . GLY A 1 147 ? 25.637 1.870 20.251 1.00 30.42 147 GLY A N 1
ATOM 1142 C CA . GLY A 1 147 ? 24.368 1.606 20.908 1.00 30.42 147 GLY A CA 1
ATOM 1143 C C . GLY A 1 147 ? 23.946 0.186 20.585 1.00 30.42 147 GLY A C 1
ATOM 1144 O O . GLY A 1 147 ? 23.351 -0.080 19.547 1.00 30.42 147 GLY A O 1
ATOM 1145 N N . THR A 1 148 ? 24.325 -0.734 21.463 1.00 43.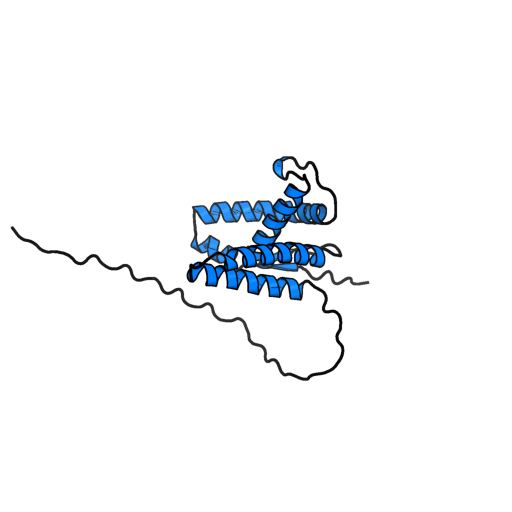03 148 THR A N 1
ATOM 1146 C CA . THR A 1 148 ? 23.858 -2.118 21.527 1.00 43.03 148 THR A CA 1
ATOM 1147 C C . THR A 1 148 ? 22.345 -2.193 21.319 1.00 43.03 148 THR A C 1
ATOM 1149 O O . THR A 1 148 ? 21.575 -1.828 22.202 1.00 43.03 148 THR A O 1
ATOM 1152 N N . SER A 1 149 ? 21.912 -2.708 20.168 1.00 37.78 149 SER A N 1
ATOM 1153 C CA . SER A 1 149 ? 20.531 -3.144 19.964 1.00 37.78 149 SER A CA 1
ATOM 1154 C C . SER A 1 149 ? 20.527 -4.659 19.864 1.00 37.78 149 SER A C 1
ATOM 1156 O O . SER A 1 149 ? 20.925 -5.243 18.859 1.00 37.78 149 SER A O 1
ATOM 1158 N N . GLY A 1 150 ? 20.151 -5.285 20.979 1.00 32.62 150 GLY A N 1
ATOM 1159 C CA . GLY A 1 150 ? 19.890 -6.711 21.049 1.00 32.62 150 GLY A CA 1
ATOM 1160 C C . GLY A 1 150 ? 18.767 -7.091 20.093 1.00 32.62 150 GLY A C 1
ATOM 1161 O O . GLY A 1 150 ? 17.760 -6.390 19.986 1.00 32.62 150 GLY A O 1
ATOM 1162 N N . ALA A 1 151 ? 18.962 -8.219 19.421 1.00 41.28 151 ALA A N 1
ATOM 1163 C CA . ALA A 1 151 ? 17.951 -8.890 18.631 1.00 41.28 151 ALA A CA 1
ATOM 1164 C C . ALA A 1 151 ? 16.664 -9.058 19.457 1.00 41.28 151 ALA A C 1
ATOM 1166 O O . ALA A 1 151 ? 16.622 -9.831 20.416 1.00 41.28 151 ALA A O 1
ATOM 1167 N N . LYS A 1 152 ? 15.607 -8.329 19.092 1.00 41.69 152 LYS A N 1
ATOM 1168 C CA . LYS A 1 152 ? 14.241 -8.708 19.448 1.00 41.69 152 LYS A CA 1
ATOM 1169 C C . LYS A 1 152 ? 13.708 -9.510 18.274 1.00 41.69 152 LYS A C 1
ATOM 1171 O O . LYS A 1 152 ? 13.455 -8.953 17.213 1.00 41.69 152 LYS A O 1
ATOM 1176 N N . GLY A 1 153 ? 13.617 -10.821 18.479 1.00 44.56 153 GLY A N 1
ATOM 1177 C CA . GLY A 1 153 ? 12.908 -11.725 17.584 1.00 44.56 153 GLY A CA 1
ATOM 1178 C C . GLY A 1 153 ? 11.430 -11.340 17.425 1.00 44.56 153 GLY A C 1
ATOM 1179 O O . GLY A 1 153 ? 10.955 -10.403 18.080 1.00 44.56 153 GLY A O 1
ATOM 1180 N N . PRO A 1 154 ? 10.706 -12.060 16.557 1.00 42.12 154 PRO A N 1
ATOM 1181 C CA . PRO A 1 154 ? 9.328 -11.741 16.207 1.00 42.12 154 PRO A CA 1
ATOM 1182 C C . PRO A 1 154 ? 8.447 -11.661 17.460 1.00 42.12 154 PRO A C 1
ATOM 1184 O O . PRO A 1 154 ? 8.516 -12.509 18.355 1.00 42.12 154 PRO A O 1
ATOM 1187 N N . LYS A 1 155 ? 7.644 -10.593 17.544 1.00 50.09 155 LYS A N 1
ATOM 1188 C CA . LYS A 1 155 ? 6.635 -10.440 18.597 1.00 50.09 155 LYS A CA 1
ATOM 1189 C C . LYS A 1 155 ? 5.597 -11.559 18.436 1.00 50.09 155 LYS A C 1
ATOM 1191 O O . LYS A 1 155 ? 5.140 -11.781 17.321 1.00 50.09 155 LYS A O 1
ATOM 1196 N N . PRO A 1 156 ? 5.186 -12.233 19.521 1.00 43.12 156 PRO A N 1
ATOM 1197 C CA . PRO A 1 156 ? 4.098 -13.197 19.444 1.00 43.12 156 PRO A CA 1
ATOM 1198 C C . PRO A 1 156 ? 2.771 -12.484 19.120 1.00 43.12 156 PRO A C 1
ATOM 1200 O O . PRO A 1 156 ? 2.550 -11.372 19.624 1.00 43.12 156 PRO A O 1
ATOM 1203 N N . PRO A 1 157 ? 1.872 -13.116 18.345 1.00 45.84 157 PRO A N 1
ATOM 1204 C CA . PRO A 1 157 ? 0.544 -12.576 18.085 1.00 45.84 157 PRO A CA 1
ATOM 1205 C C . PRO A 1 157 ? -0.246 -12.451 19.392 1.00 45.84 157 PRO A C 1
ATOM 1207 O O . PRO A 1 157 ? -0.182 -13.307 20.283 1.00 45.84 157 PRO A O 1
ATOM 1210 N N . ARG A 1 158 ? -0.984 -11.344 19.536 1.00 54.25 158 ARG A N 1
ATOM 1211 C CA . ARG A 1 158 ? -1.864 -11.123 20.689 1.00 54.25 158 ARG A CA 1
ATOM 1212 C C . ARG A 1 158 ? -3.159 -11.923 20.513 1.00 54.25 158 ARG A C 1
ATOM 1214 O O . ARG A 1 158 ? -3.717 -11.933 19.422 1.00 54.25 158 ARG A O 1
ATOM 1221 N N . PRO A 1 159 ? -3.693 -12.541 21.580 1.00 42.28 159 PRO A N 1
ATOM 1222 C CA . PRO A 1 159 ? -4.963 -13.244 21.499 1.00 42.28 159 PRO A CA 1
ATOM 1223 C C . PRO A 1 159 ? -6.112 -12.249 21.294 1.00 42.28 159 PRO A C 1
ATOM 1225 O O . PRO A 1 159 ? -6.364 -11.394 22.150 1.00 42.28 159 PRO A O 1
ATOM 1228 N N . PHE A 1 160 ? -6.846 -12.406 20.192 1.00 44.72 160 PHE A N 1
ATOM 1229 C CA . PHE A 1 160 ? -8.149 -11.780 20.003 1.00 44.72 160 PHE A CA 1
ATOM 1230 C C . PHE A 1 160 ? -9.076 -12.199 21.149 1.00 44.72 160 PHE A C 1
ATOM 1232 O O . PHE A 1 160 ? -9.414 -13.375 21.326 1.00 44.72 160 PHE A O 1
ATOM 1239 N N . LYS A 1 161 ? -9.495 -11.229 21.968 1.00 43.09 161 LYS A N 1
ATOM 1240 C CA . LYS A 1 161 ? -10.551 -11.448 22.955 1.00 43.09 161 LYS A CA 1
ATOM 1241 C C . LYS A 1 161 ? -11.856 -11.666 22.194 1.00 43.09 161 LYS A C 1
ATOM 1243 O O . LYS A 1 161 ? -12.488 -10.708 21.766 1.00 43.09 161 LYS A O 1
ATOM 1248 N N . LYS A 1 162 ? -12.278 -12.927 22.060 1.00 42.47 162 LYS A N 1
ATOM 1249 C CA . LYS A 1 162 ? -13.652 -13.272 21.673 1.00 42.47 162 LYS A CA 1
ATOM 1250 C C . LYS A 1 162 ? -14.612 -12.576 22.638 1.00 42.47 162 LYS A C 1
ATOM 1252 O O . LYS A 1 162 ? -14.703 -12.950 23.808 1.00 42.47 162 LYS A O 1
ATOM 1257 N N . SER A 1 163 ? -15.321 -11.562 22.149 1.00 43.44 163 SER A N 1
ATOM 1258 C CA . SER A 1 163 ? -16.458 -10.973 22.848 1.00 43.44 163 SER A CA 1
ATOM 1259 C C . SER A 1 163 ? -17.480 -12.073 23.118 1.00 43.44 163 SER A C 1
ATOM 1261 O O . SER A 1 163 ? -18.040 -12.675 22.204 1.00 43.44 163 SER A O 1
ATOM 1263 N N . ALA A 1 164 ? -17.668 -12.383 24.398 1.00 43.38 164 ALA A N 1
ATOM 1264 C CA . ALA A 1 164 ? -18.601 -13.394 24.852 1.00 43.38 164 ALA A CA 1
ATOM 1265 C C . ALA A 1 164 ? -20.030 -13.019 24.436 1.00 43.38 164 ALA A C 1
ATOM 1267 O O . ALA A 1 164 ? -20.551 -11.969 24.820 1.00 43.38 164 ALA A O 1
ATOM 1268 N N . ALA A 1 165 ? -20.678 -13.910 23.685 1.00 47.38 165 ALA A N 1
ATOM 1269 C CA . ALA A 1 165 ? -22.099 -13.834 23.394 1.00 47.38 165 ALA A CA 1
ATOM 1270 C C . ALA A 1 165 ? -22.894 -13.815 24.711 1.00 47.38 165 ALA A C 1
ATOM 1272 O O . ALA A 1 165 ? -22.901 -14.771 25.493 1.00 47.38 165 ALA A O 1
ATOM 1273 N N . LYS A 1 166 ? -23.561 -12.690 24.962 1.00 46.78 166 LYS A N 1
ATOM 1274 C CA . LYS A 1 166 ? -24.460 -12.479 26.093 1.00 46.78 166 LYS A CA 1
ATOM 1275 C C . LYS A 1 166 ? -25.686 -13.379 25.905 1.00 46.78 166 LYS A C 1
ATOM 1277 O O . LYS A 1 166 ? -26.525 -13.114 25.051 1.00 46.78 166 LYS A O 1
ATOM 1282 N N . LYS A 1 167 ? -25.780 -14.460 26.690 1.00 51.47 167 LYS A N 1
ATOM 1283 C CA . LYS A 1 167 ? -26.982 -15.310 26.769 1.00 51.47 167 LYS A CA 1
ATOM 1284 C C . LYS A 1 167 ? -28.217 -14.436 27.043 1.00 51.47 167 LYS A C 1
ATOM 1286 O O . LYS A 1 167 ? -28.188 -13.679 28.018 1.00 51.47 167 LYS A O 1
ATOM 1291 N N . PRO A 1 168 ? -29.316 -14.563 26.282 1.00 52.00 168 PRO A N 1
ATOM 1292 C CA . PRO A 1 168 ? -30.583 -13.999 26.707 1.00 52.00 168 PRO A CA 1
ATOM 1293 C C . PRO A 1 168 ? -31.104 -14.799 27.906 1.00 52.00 168 PRO A C 1
ATOM 1295 O O . PRO A 1 168 ? -31.470 -15.969 27.817 1.00 52.00 168 PRO A O 1
ATOM 1298 N N . SER A 1 169 ? -31.074 -14.136 29.059 1.00 52.94 169 SER A N 1
ATOM 1299 C CA . SER A 1 169 ? -31.821 -14.500 30.253 1.00 52.94 169 SER A CA 1
ATOM 1300 C C . SER A 1 169 ? -33.276 -14.077 30.075 1.00 52.94 169 SER A C 1
ATOM 1302 O O . SER A 1 169 ? -33.558 -12.911 29.800 1.00 52.94 169 SER A O 1
ATOM 1304 N N . GLY A 1 170 ? -34.190 -15.019 30.284 1.00 47.75 170 GLY A N 1
ATOM 1305 C CA . GLY A 1 170 ? -35.616 -14.765 30.464 1.00 47.75 170 GLY A CA 1
ATOM 1306 C C . GLY A 1 170 ? -36.453 -15.799 29.716 1.00 47.75 170 GLY A C 1
ATOM 1307 O O . GLY A 1 170 ? -36.154 -16.147 28.589 1.00 47.75 170 GLY A O 1
ATOM 1308 N N . ARG A 1 171 ? -37.531 -16.350 30.255 1.00 53.06 171 ARG A N 1
ATOM 1309 C CA . ARG A 1 171 ? -38.216 -16.135 31.525 1.00 53.06 171 ARG A CA 1
ATOM 1310 C C . ARG A 1 171 ? -39.223 -17.283 31.597 1.00 53.06 171 ARG A C 1
ATOM 1312 O O . ARG A 1 171 ? -40.018 -17.447 30.679 1.00 53.06 171 ARG A O 1
ATOM 1319 N N . ARG A 1 172 ? -39.198 -18.079 32.666 1.00 54.56 172 ARG A N 1
ATOM 1320 C CA . ARG A 1 172 ? -40.338 -18.938 33.011 1.00 54.56 172 ARG A CA 1
ATOM 1321 C C . ARG A 1 172 ? -41.560 -18.049 33.242 1.00 54.56 172 ARG A C 1
ATOM 1323 O O . ARG A 1 172 ? -41.484 -17.137 34.064 1.00 54.56 172 ARG A O 1
ATOM 1330 N N . GLN A 1 173 ? -42.676 -18.363 32.599 1.00 48.25 173 GLN A N 1
ATOM 1331 C CA . GLN A 1 173 ? -44.007 -18.089 33.135 1.00 48.25 173 GLN A CA 1
ATOM 1332 C C . GLN A 1 173 ? -44.899 -19.317 32.883 1.00 48.25 173 GLN A C 1
ATOM 1334 O O . GLN A 1 173 ? -44.732 -19.974 31.855 1.00 48.25 173 GLN A O 1
ATOM 1339 N N . PRO A 1 174 ? -45.776 -19.661 33.838 1.00 60.28 174 PRO A N 1
ATOM 1340 C CA . PRO A 1 174 ? -46.555 -20.890 33.835 1.00 60.28 174 PRO A CA 1
ATOM 1341 C C . PRO A 1 174 ? -47.915 -20.694 33.155 1.00 60.28 174 PRO A C 1
ATOM 1343 O O . PRO A 1 174 ? -48.449 -19.584 33.152 1.00 60.28 174 PRO A O 1
ATOM 1346 N N . LYS A 1 175 ? -48.498 -21.791 32.675 1.00 46.97 175 LYS A N 1
ATOM 1347 C CA . LYS A 1 175 ? -49.843 -22.268 33.024 1.00 46.97 175 LYS A CA 1
ATOM 1348 C C . LYS A 1 175 ? -50.008 -23.696 32.524 1.00 46.97 175 LYS A C 1
ATOM 1350 O O . LYS A 1 175 ? -49.513 -23.972 31.411 1.00 46.97 175 LYS A O 1
#

pLDDT: mean 81.17, std 21.9, range [30.42, 98.44]

Organism: NCBI:txid2039722

Secondary structure (DSSP, 8-state):
-------EEEEHHHHHHHHHHHHHHHHHTT-BGGGTBS--SHHHHHHHHHHHHHHHHHHHHHHHHHH-HHHHHHHHHH-EEEE-SPPTTHHHHHHHHHHHHHHHHHHHHTT---HHHHHHHHHHHHHHHHHHHHHS-----------------PPPPPP----------------

Sequence (175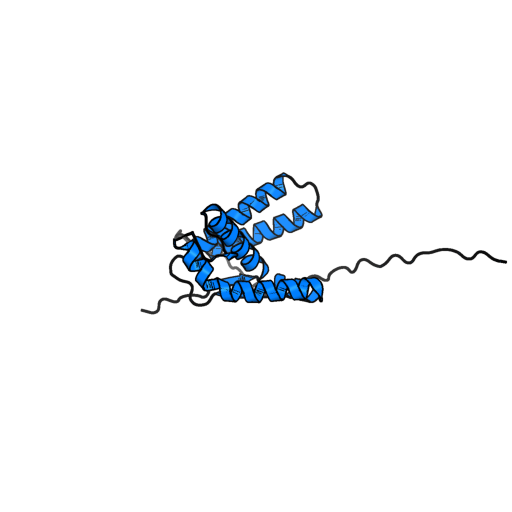 aa):
MADTHTDLHLDVWQFVRLMVQMEETLERAGFSPRSGKGGGGALKALYDLWEDLWVDLDAQLVDLGRRDPDAFADLMMDQEVVLENPPAGARGLVADELSKVVDALKRQLAHTEDPAQVEDLSFERDELVETIRQLRPHKGGGKNAGGTSGAKGPKPPRPFKKSAAKKPSGRRQPK

Foldseek 3Di:
DDPPLPKDKDQQQLVLLLLVLLQVVQVVQVADPVVRDGDDDDSVVQSVLCVVVNVVSVVVLVVCVVPPVPVNCCSRPVDIDIHPSRDPCVLVVSLVSLVVVLVVLVVVLVVDPDPVSVVVSVVSNVVSVVSSVVSDPPPDPDDDDDDDDDDDPDDDDDDDPDDDDDDDDDDDDDD